Protein AF-A0A0G1HG86-F1 (afdb_monomer)

Sequence (147 aa):
MKNNNLIRFVESLVFLPVMTLSFTFSGFHNVPAPQDVLVEKPNIATDSTFALNQALEPKVDLDAELKKAKAEAIDTYFAERDMPLEGTGMKMVEEAEKNDLDWRLLPAIAVRESTGGKNDCKKVENNAFGWGSCKIGFESNEKPLKQ

Secondary structure (DSSP, 8-state):
---------------------PPPP--------------------------S---SSSHHHHHHHHHHHHHHHHHHHHHTTT-TTTT-HHHHHHHHHHTT--TTHHHHHHHHHHTTTTT--TTSSS-TT-HHHHT---SSTTGGGG-

Mean predicted aligned error: 17.42 Å

Solvent-accessible surface area (backbone atoms only — not comparable to full-atom values): 9563 Å² total; per-residue (Å²): 140,88,86,81,86,82,81,80,84,80,83,85,83,82,84,78,88,83,82,82,82,83,81,86,87,82,86,92,86,85,87,87,88,83,85,88,80,83,86,77,79,89,74,79,75,72,75,93,68,86,61,92,77,73,71,94,80,64,62,68,60,54,56,51,51,52,50,49,54,55,11,51,54,46,22,50,60,23,52,81,62,73,18,73,52,44,79,42,22,54,58,42,37,53,46,18,58,75,68,78,42,63,55,64,51,61,62,52,47,22,37,72,61,8,54,28,36,71,56,37,36,88,81,29,49,43,23,29,72,42,48,76,81,37,70,47,56,39,97,39,73,68,58,65,66,76,115

Organism: NCBI:txid1618747

Radius of gyration: 29.16 Å; Cα contacts (8 Å, |Δi|>4): 129; chains: 1; bounding box: 76×69×68 Å

Nearest PDB structures (foldseek):
  8yxk-assembly2_B  TM=8.741E-01  e=1.377E-01  Clostridioides difficile 630

Foldseek 3Di:
DDDDDDDDDDDDDDDDDDDDDDDDDDDDDDDDDDDDDDDDDPPPPPDPPPPPDDDPDCVVVVVVVVLVVQLVVLLVVCVVVVAPQRPCSSLLSVLCVVVVHDSVPVSVQLCVQQNNPVNAQPVEAQHSNCPPVSPDHDPHVSVNSND

Structure (mmCIF, N/CA/C/O backbone):
data_AF-A0A0G1HG86-F1
#
_entry.id   AF-A0A0G1HG86-F1
#
loop_
_atom_site.group_PDB
_atom_site.id
_atom_site.type_symbol
_atom_site.label_atom_id
_atom_site.label_alt_id
_atom_site.label_comp_id
_atom_site.label_asym_id
_atom_site.label_entity_id
_atom_site.label_seq_id
_atom_site.pdbx_PDB_ins_code
_atom_site.Cartn_x
_atom_site.Cartn_y
_atom_site.Cartn_z
_atom_site.occupancy
_atom_site.B_iso_or_equiv
_atom_site.auth_seq_id
_atom_site.auth_comp_id
_atom_site.auth_asym_id
_atom_site.auth_atom_id
_atom_site.pdbx_PDB_model_num
ATOM 1 N N . MET A 1 1 ? -9.930 41.970 -36.049 1.00 44.88 1 MET A N 1
ATOM 2 C CA . MET A 1 1 ? -10.696 40.960 -36.814 1.00 44.88 1 MET A CA 1
ATOM 3 C C . MET A 1 1 ? -10.556 39.636 -36.078 1.00 44.88 1 MET A C 1
ATOM 5 O O . MET A 1 1 ? -9.448 39.311 -35.675 1.00 44.88 1 MET A O 1
ATOM 9 N N . LYS A 1 2 ? -11.680 38.995 -35.746 1.00 47.03 2 LYS A N 1
ATOM 10 C CA . LYS A 1 2 ? -11.820 37.960 -34.709 1.00 47.03 2 LYS A CA 1
ATOM 11 C C . LYS A 1 2 ? -12.117 36.625 -35.399 1.00 47.03 2 LYS A C 1
ATOM 13 O O . LYS A 1 2 ? -13.149 36.522 -36.054 1.00 47.03 2 LYS A O 1
ATOM 18 N N . ASN A 1 3 ? -11.228 35.640 -35.276 1.00 56.19 3 ASN A N 1
ATOM 19 C CA . ASN A 1 3 ? -11.391 34.332 -35.917 1.00 56.19 3 ASN A CA 1
ATOM 20 C C . ASN A 1 3 ? -11.841 33.319 -34.858 1.00 56.19 3 ASN A C 1
ATOM 22 O O . ASN A 1 3 ? -11.064 32.949 -33.980 1.00 56.19 3 ASN A O 1
ATOM 26 N N . ASN A 1 4 ? -13.107 32.906 -34.922 1.00 64.06 4 ASN A N 1
ATOM 27 C CA . ASN A 1 4 ? -13.679 31.913 -34.019 1.00 64.06 4 ASN A CA 1
ATOM 28 C C . ASN A 1 4 ? -13.502 30.511 -34.621 1.00 64.06 4 ASN A C 1
ATOM 30 O O . ASN A 1 4 ? -14.008 30.233 -35.707 1.00 64.06 4 ASN A O 1
ATOM 34 N N . ASN A 1 5 ? -12.815 29.630 -33.895 1.00 58.66 5 ASN A N 1
ATOM 35 C CA . ASN A 1 5 ? -12.722 28.206 -34.207 1.00 58.66 5 ASN A CA 1
ATOM 36 C C . ASN A 1 5 ? -14.026 27.508 -33.792 1.00 58.66 5 ASN A C 1
ATOM 38 O O . ASN A 1 5 ? -14.333 27.422 -32.604 1.00 58.66 5 ASN A O 1
ATOM 42 N N . LEU A 1 6 ? -14.799 27.018 -34.763 1.00 60.50 6 LEU A N 1
ATOM 43 C CA . LEU A 1 6 ? -15.988 26.199 -34.518 1.00 60.50 6 LEU A CA 1
ATOM 44 C C . LEU A 1 6 ? -15.565 24.740 -34.308 1.00 60.50 6 LEU A C 1
ATOM 46 O O . LEU A 1 6 ? -15.333 24.006 -35.266 1.00 60.50 6 LEU A O 1
ATOM 50 N N . ILE A 1 7 ? -15.469 24.316 -33.049 1.00 66.44 7 ILE A N 1
ATOM 51 C CA . ILE A 1 7 ? -15.371 22.898 -32.688 1.00 66.44 7 ILE A CA 1
ATOM 52 C C . ILE A 1 7 ? -16.777 22.299 -32.815 1.00 66.44 7 ILE A C 1
ATOM 54 O O . ILE A 1 7 ? -17.712 22.756 -32.161 1.00 66.44 7 ILE A O 1
ATOM 58 N N . ARG A 1 8 ? -16.942 21.294 -33.681 1.00 59.09 8 ARG A N 1
ATOM 59 C CA . ARG A 1 8 ? -18.201 20.554 -33.853 1.00 59.09 8 ARG A CA 1
ATOM 60 C C . ARG A 1 8 ? -18.182 19.325 -32.944 1.00 59.09 8 ARG A C 1
ATOM 62 O O . ARG A 1 8 ? -17.419 18.398 -33.197 1.00 59.09 8 ARG A O 1
ATOM 69 N N . PHE A 1 9 ? -19.020 19.317 -31.911 1.00 55.62 9 PHE A N 1
ATOM 70 C CA . PHE A 1 9 ? -19.347 18.106 -31.157 1.00 55.62 9 PHE A CA 1
ATOM 71 C C . PHE A 1 9 ? -20.265 17.224 -32.013 1.00 55.62 9 PHE A C 1
ATOM 73 O O . PHE A 1 9 ? -21.301 17.686 -32.487 1.00 55.62 9 PHE A O 1
ATOM 80 N N . VAL A 1 10 ? -19.872 15.972 -32.239 1.00 61.75 10 VAL A N 1
ATOM 81 C CA . VAL A 1 10 ? -20.738 14.948 -32.832 1.00 61.75 10 VAL A CA 1
ATOM 82 C C . VAL A 1 10 ? -21.215 14.075 -31.675 1.00 61.75 10 VAL A C 1
ATOM 84 O O . VAL A 1 10 ? -20.453 13.259 -31.166 1.00 61.75 10 VAL A O 1
ATOM 87 N N . GLU A 1 11 ? -22.444 14.286 -31.209 1.00 59.53 11 GLU A N 1
ATOM 88 C CA . GLU A 1 11 ? -23.096 13.384 -30.256 1.00 59.53 11 GLU A CA 1
ATOM 89 C C . GLU A 1 11 ? -23.516 12.108 -30.994 1.00 59.53 11 GLU A C 1
ATOM 91 O O . GLU A 1 11 ? -24.371 12.135 -31.880 1.00 59.53 11 GLU A O 1
ATOM 96 N N . SER A 1 12 ? -22.898 10.976 -30.661 1.00 65.44 12 SER A N 1
ATOM 97 C CA . SER A 1 12 ? -23.322 9.666 -31.154 1.00 65.44 12 SER A CA 1
ATOM 98 C C . SER A 1 12 ? -24.476 9.142 -30.296 1.00 65.44 12 SER A C 1
ATOM 100 O O . SER A 1 12 ? -24.254 8.642 -29.193 1.00 65.44 12 SER A O 1
ATOM 102 N N . LEU A 1 13 ? -25.706 9.240 -30.794 1.00 66.56 13 LEU A N 1
ATOM 103 C CA . LEU A 1 13 ? -26.878 8.636 -30.164 1.00 66.56 13 LEU A CA 1
ATOM 104 C C . LEU A 1 13 ? -27.041 7.193 -3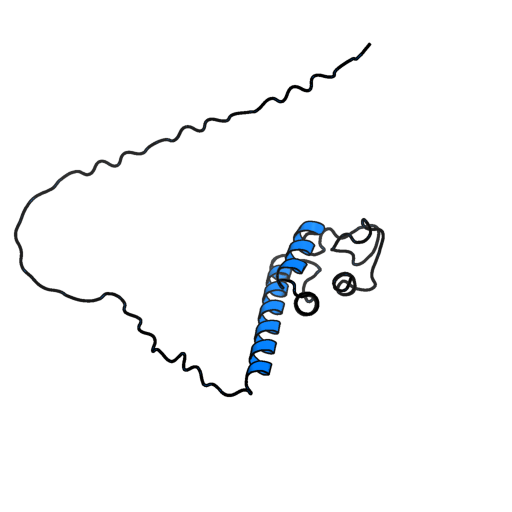0.681 1.00 66.56 13 LEU A C 1
ATOM 106 O O . LEU A 1 13 ? -27.396 6.981 -31.839 1.00 66.56 13 LEU A O 1
ATOM 110 N N . VAL A 1 14 ? -26.741 6.194 -29.848 1.00 69.94 14 VAL A N 1
ATOM 111 C CA . VAL A 1 14 ? -26.912 4.769 -30.189 1.00 69.94 14 VAL A CA 1
ATOM 112 C C . VAL A 1 14 ? -28.275 4.297 -29.680 1.00 69.94 14 VAL A C 1
ATOM 114 O O . VAL A 1 14 ? -28.469 4.142 -28.477 1.00 69.94 14 VAL A O 1
ATOM 117 N N . PHE A 1 15 ? -29.225 4.054 -30.586 1.00 56.62 15 PHE A N 1
ATOM 118 C CA . PHE A 1 15 ? -30.487 3.381 -30.260 1.00 56.62 15 PHE A CA 1
ATOM 119 C C . PHE A 1 15 ? -30.287 1.861 -30.283 1.00 56.62 15 PHE A C 1
ATOM 121 O O . PHE A 1 15 ? -30.047 1.279 -31.340 1.00 56.62 15 PHE A O 1
ATOM 128 N N . LEU A 1 16 ? -30.401 1.212 -29.122 1.00 55.69 16 LEU A N 1
ATOM 129 C CA . LEU A 1 16 ? -30.458 -0.248 -29.022 1.00 55.69 16 LEU A CA 1
ATOM 130 C C . LEU A 1 16 ? -31.907 -0.735 -29.214 1.00 55.69 16 LEU A C 1
ATOM 132 O O . LEU A 1 16 ? -32.809 -0.200 -28.564 1.00 55.69 16 LEU A O 1
ATOM 136 N N . PRO A 1 17 ? -32.162 -1.756 -30.052 1.00 65.06 17 PRO A N 1
ATOM 137 C CA . PRO A 1 17 ? -33.482 -2.362 -30.155 1.00 65.06 17 PRO A CA 1
ATOM 138 C C . PRO A 1 17 ? -33.777 -3.211 -28.909 1.00 65.06 17 PRO A C 1
ATOM 140 O O . PRO A 1 17 ? -33.075 -4.178 -28.619 1.00 65.06 17 PRO A O 1
ATOM 143 N N . VAL A 1 18 ? -34.841 -2.869 -28.181 1.00 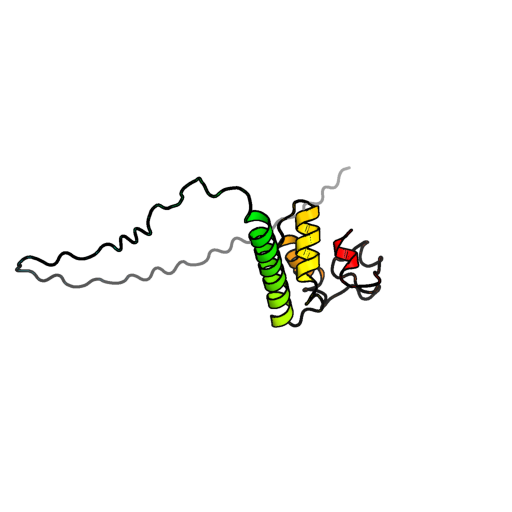62.78 18 VAL A N 1
ATOM 144 C CA . VAL A 1 18 ? -35.388 -3.709 -27.106 1.00 62.78 18 VAL A CA 1
ATOM 145 C C . VAL A 1 18 ? -36.270 -4.779 -27.747 1.00 62.78 18 VAL A C 1
ATOM 147 O O . VAL A 1 18 ? -37.350 -4.482 -28.252 1.00 62.78 18 VAL A O 1
ATOM 150 N N . MET A 1 19 ? -35.808 -6.028 -27.754 1.00 63.78 19 MET A N 1
ATOM 151 C CA . MET A 1 19 ? -36.596 -7.171 -28.214 1.00 63.78 19 MET A CA 1
ATOM 152 C C . MET A 1 19 ? -37.481 -7.664 -27.059 1.00 63.78 19 MET A C 1
ATOM 154 O O . MET A 1 19 ? -36.990 -8.216 -26.078 1.00 63.78 19 MET A O 1
ATOM 158 N N . THR A 1 20 ? -38.792 -7.440 -27.152 1.00 56.41 20 THR A N 1
ATOM 159 C CA . THR A 1 20 ? -39.784 -7.951 -26.195 1.00 56.41 20 THR A CA 1
ATOM 160 C C . THR A 1 20 ? -40.134 -9.401 -26.530 1.00 56.41 20 THR A C 1
ATOM 162 O O . THR A 1 20 ? -40.694 -9.662 -27.594 1.00 56.41 20 THR A O 1
ATOM 165 N N . LEU A 1 21 ? -39.844 -10.345 -25.633 1.00 56.38 21 LEU A N 1
ATOM 166 C CA . LEU A 1 21 ? -40.331 -11.725 -25.737 1.00 56.38 21 LEU A CA 1
ATOM 167 C C . LEU A 1 21 ? -41.707 -11.832 -25.063 1.00 56.38 21 LEU A C 1
ATOM 169 O O . LEU A 1 21 ? -41.834 -11.634 -23.856 1.00 56.38 21 LEU A O 1
ATOM 173 N N . SER A 1 22 ? -42.743 -12.135 -25.844 1.00 52.03 22 SER A N 1
ATOM 174 C CA . SER A 1 22 ? -44.084 -12.448 -25.345 1.00 52.03 22 SER A CA 1
ATOM 175 C C . SER A 1 22 ? -44.161 -13.926 -24.943 1.00 52.03 22 SER A C 1
ATOM 177 O O . SER A 1 22 ? -44.053 -14.798 -25.802 1.00 52.03 22 SER A O 1
ATOM 179 N N . PHE A 1 23 ? -44.382 -14.224 -23.660 1.00 54.69 23 PHE A N 1
ATOM 180 C CA . PHE A 1 23 ? -44.791 -15.561 -23.217 1.00 54.69 23 PHE A CA 1
ATOM 181 C C . PHE A 1 23 ? -46.319 -15.679 -23.303 1.00 54.69 23 PHE A C 1
ATOM 183 O O . PHE A 1 23 ? -47.047 -14.918 -22.667 1.00 54.69 23 PHE A O 1
ATOM 190 N N . THR A 1 24 ? -46.816 -16.626 -24.097 1.00 46.75 24 THR A N 1
ATOM 191 C CA . THR A 1 24 ? -48.240 -16.975 -24.180 1.00 46.75 24 THR A CA 1
ATOM 192 C C . THR A 1 24 ? -48.627 -17.883 -23.012 1.00 46.75 24 THR A C 1
ATOM 194 O O . THR A 1 24 ? -48.128 -19.002 -22.911 1.00 46.75 24 THR A O 1
ATOM 197 N N . PHE A 1 25 ? -49.527 -17.418 -22.142 1.00 46.44 25 PHE A N 1
ATOM 198 C CA . PHE A 1 25 ? -50.161 -18.221 -21.094 1.00 46.44 25 PHE A CA 1
ATOM 199 C C . PHE A 1 25 ? -51.424 -18.876 -21.674 1.00 46.44 25 PHE A C 1
ATOM 201 O O . PHE A 1 25 ? -52.347 -18.174 -22.087 1.00 46.44 25 PHE A O 1
ATOM 208 N N . SER A 1 26 ? -51.473 -20.207 -21.734 1.00 40.25 26 SER A N 1
ATOM 209 C CA . SER A 1 26 ? -52.628 -20.965 -22.231 1.00 40.25 26 SER A CA 1
ATOM 210 C C . SER A 1 26 ? -53.219 -21.868 -21.147 1.00 40.25 26 SER A C 1
ATOM 212 O O . SER A 1 26 ? -52.566 -22.818 -20.725 1.00 40.25 26 SER A O 1
ATOM 214 N N . GLY A 1 27 ? -54.486 -21.607 -20.795 1.00 40.03 27 GLY A N 1
ATOM 215 C CA . GLY A 1 27 ? -55.462 -22.628 -20.386 1.00 40.03 27 GLY A CA 1
ATOM 216 C C . GLY A 1 27 ? -55.872 -22.666 -18.909 1.00 40.03 27 GLY A C 1
ATOM 217 O O . GLY A 1 27 ? -55.242 -23.345 -18.108 1.00 40.03 27 GLY A O 1
ATOM 218 N N . PHE A 1 28 ? -56.999 -22.028 -18.575 1.00 40.53 28 PHE A N 1
ATOM 219 C CA . PHE A 1 28 ? -57.776 -22.281 -17.354 1.00 40.53 28 PHE A CA 1
ATOM 220 C C . PHE A 1 28 ? -58.775 -23.435 -17.579 1.00 40.53 28 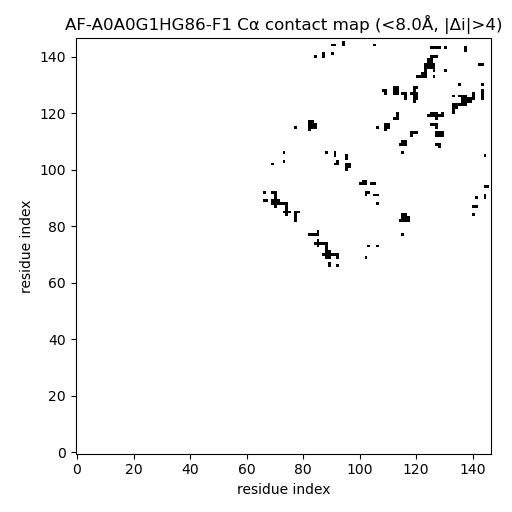PHE A C 1
ATOM 222 O O . PHE A 1 28 ? -59.544 -23.389 -18.538 1.00 40.53 28 PHE A O 1
ATOM 229 N N . HIS A 1 29 ? -58.837 -24.404 -16.658 1.00 42.28 29 HIS A N 1
ATOM 230 C CA . HIS A 1 29 ? -59.997 -25.283 -16.439 1.00 42.28 29 HIS A CA 1
ATOM 231 C C . HIS A 1 29 ? -60.310 -25.389 -14.929 1.00 42.28 29 HIS A C 1
ATOM 233 O O . HIS A 1 29 ? -59.427 -25.263 -14.088 1.00 42.28 29 HIS A O 1
ATOM 239 N N . ASN A 1 30 ? -61.600 -25.549 -14.619 1.00 45.19 30 ASN A N 1
ATOM 240 C CA . ASN A 1 30 ? -62.304 -25.208 -13.374 1.00 45.19 30 ASN A CA 1
ATOM 241 C C . ASN A 1 30 ? -62.596 -26.417 -12.436 1.00 45.19 30 ASN A C 1
ATOM 243 O O . ASN A 1 30 ? -63.144 -27.398 -12.928 1.00 45.19 30 ASN A O 1
ATOM 247 N N . VAL A 1 31 ? -62.417 -26.210 -11.104 1.00 38.81 31 VAL A N 1
ATOM 248 C CA . VAL A 1 31 ? -63.271 -26.636 -9.932 1.00 38.81 31 VAL A CA 1
ATOM 249 C C . VAL A 1 31 ? -63.216 -28.126 -9.458 1.00 38.81 31 VAL A C 1
ATOM 251 O O . VAL A 1 31 ? -63.017 -28.968 -10.329 1.00 38.81 31 VAL A O 1
ATOM 254 N N . PRO A 1 32 ? -63.451 -28.538 -8.160 1.00 42.75 32 PRO A N 1
ATOM 255 C CA . PRO A 1 32 ? -63.767 -27.845 -6.870 1.00 42.75 32 PRO A CA 1
ATOM 256 C C . PRO A 1 32 ? -62.855 -28.173 -5.631 1.00 42.75 32 PRO A C 1
ATOM 258 O O . PRO A 1 32 ? -62.037 -29.083 -5.659 1.00 42.75 32 PRO A O 1
ATOM 261 N N . ALA A 1 33 ? -63.058 -27.425 -4.527 1.00 40.94 33 ALA A N 1
ATOM 262 C CA . ALA A 1 33 ? -62.348 -27.376 -3.217 1.00 40.94 33 ALA A CA 1
ATOM 263 C C . ALA A 1 33 ? -62.495 -28.633 -2.296 1.00 40.94 33 ALA A C 1
ATOM 265 O O . ALA A 1 33 ? -63.350 -29.461 -2.616 1.00 40.94 33 ALA A O 1
ATOM 266 N N . PRO A 1 34 ? -61.751 -28.810 -1.159 1.00 41.78 34 PRO A N 1
ATOM 267 C CA . PRO A 1 34 ? -61.835 -27.954 0.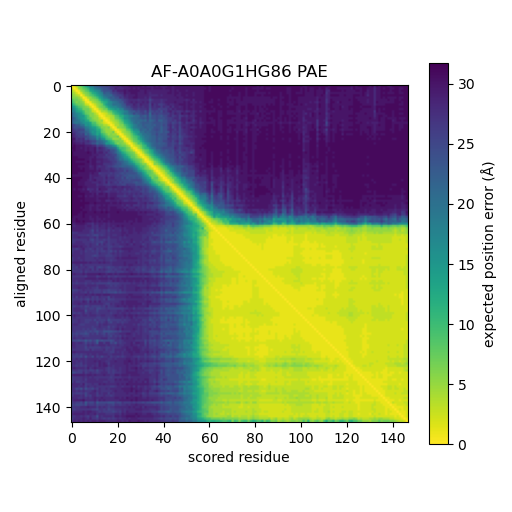052 1.00 41.78 34 PRO A CA 1
ATOM 268 C C . PRO A 1 34 ? -60.531 -27.726 0.879 1.00 41.78 34 PRO A C 1
ATOM 270 O O . PRO A 1 34 ? -59.611 -28.527 0.848 1.00 41.78 34 PRO A O 1
ATOM 273 N N . GLN A 1 35 ? -60.539 -26.608 1.622 1.00 41.38 35 GLN A N 1
ATOM 274 C CA . GLN A 1 35 ? -59.946 -26.263 2.938 1.00 41.38 35 GLN A CA 1
ATOM 275 C C . GLN A 1 35 ? -58.617 -26.875 3.449 1.00 41.38 35 GLN A C 1
ATOM 277 O O . GLN A 1 35 ? -58.388 -28.076 3.406 1.00 41.38 35 GLN A O 1
ATOM 282 N N . ASP A 1 36 ? -57.875 -25.987 4.124 1.00 42.78 36 ASP A N 1
ATOM 283 C CA . ASP A 1 36 ? -56.815 -26.208 5.118 1.00 42.78 36 ASP A CA 1
ATOM 284 C C . ASP A 1 36 ? -55.443 -26.690 4.628 1.00 42.78 36 ASP A C 1
ATOM 286 O O . ASP A 1 36 ? -55.254 -27.836 4.249 1.00 42.78 36 ASP A O 1
ATOM 290 N N . VAL A 1 37 ? -54.460 -25.783 4.712 1.00 44.34 37 VAL A N 1
ATOM 291 C CA . VAL A 1 37 ? -53.215 -25.923 5.495 1.00 44.34 37 VAL A CA 1
ATOM 292 C C . VAL A 1 37 ? -52.595 -24.516 5.580 1.00 44.34 37 VAL A C 1
ATOM 294 O O . VAL A 1 37 ? -52.070 -23.957 4.618 1.00 44.34 37 VAL A O 1
ATOM 297 N N . LEU A 1 38 ? -52.761 -23.914 6.761 1.00 43.78 38 LEU A N 1
ATOM 298 C CA . LEU A 1 38 ? -51.874 -22.908 7.359 1.00 43.78 38 LEU A CA 1
ATOM 299 C C . LEU A 1 38 ? -50.407 -23.381 7.319 1.00 43.78 38 LEU A C 1
ATOM 301 O O . LEU A 1 38 ? -50.192 -24.580 7.225 1.00 43.78 38 LEU A O 1
ATOM 305 N N . VAL A 1 39 ? -49.452 -22.466 7.565 1.00 43.81 39 VAL A N 1
ATOM 306 C CA . VAL A 1 39 ? -47.994 -22.676 7.817 1.00 43.81 39 VAL A CA 1
ATOM 307 C C . VAL A 1 39 ? -47.125 -22.312 6.596 1.00 43.81 39 VAL A C 1
ATOM 309 O O . VAL A 1 39 ? -47.313 -22.844 5.514 1.00 43.81 39 VAL A O 1
ATOM 312 N N . GLU A 1 40 ? -46.149 -21.403 6.647 1.00 41.19 40 GLU A N 1
ATOM 313 C CA . GLU A 1 40 ? -45.666 -20.492 7.689 1.00 41.19 40 GLU A CA 1
ATOM 314 C C . GLU A 1 40 ? -45.016 -19.297 6.981 1.00 41.19 40 GLU A C 1
ATOM 316 O O . GLU A 1 40 ? -44.203 -19.452 6.069 1.00 41.19 40 GLU A O 1
ATOM 321 N N . LYS A 1 41 ? -45.342 -18.089 7.429 1.00 46.91 41 LYS A N 1
ATOM 322 C CA . LYS A 1 41 ? -44.486 -16.920 7.234 1.00 46.91 41 LYS A CA 1
ATOM 323 C C . LYS A 1 41 ? -43.257 -17.150 8.118 1.00 46.91 41 LYS A C 1
ATOM 325 O O . LYS A 1 41 ? -43.480 -17.341 9.312 1.00 46.91 41 LYS A O 1
ATOM 330 N N . PRO A 1 42 ? -42.004 -17.126 7.625 1.00 40.56 42 PRO A N 1
ATOM 331 C CA . PRO A 1 42 ? -40.857 -17.189 8.519 1.00 40.56 42 PRO A CA 1
ATOM 332 C C . PRO A 1 42 ? -40.814 -15.898 9.345 1.00 40.56 42 PRO A C 1
ATOM 334 O O . PRO A 1 42 ? -40.241 -14.886 8.948 1.00 40.56 42 PRO A O 1
ATOM 337 N N . ASN A 1 43 ? -41.476 -15.931 10.499 1.00 48.84 43 ASN A N 1
ATOM 338 C CA . ASN A 1 43 ? -41.219 -15.039 11.609 1.00 48.84 43 ASN A CA 1
ATOM 339 C C . ASN A 1 43 ? -39.945 -15.559 12.271 1.00 48.84 43 ASN A C 1
ATOM 341 O O . ASN A 1 43 ? -40.007 -16.275 13.266 1.00 48.84 43 ASN A O 1
ATOM 345 N N . ILE A 1 44 ? -38.779 -15.193 11.740 1.00 41.84 44 ILE A N 1
ATOM 346 C CA . ILE A 1 44 ? -37.588 -15.178 12.586 1.00 41.84 44 ILE A CA 1
ATOM 347 C C . ILE A 1 44 ? -37.714 -13.918 13.445 1.00 41.84 44 ILE A C 1
ATOM 349 O O . ILE A 1 44 ? -37.155 -12.863 13.160 1.00 41.84 44 ILE A O 1
ATOM 353 N N . ALA A 1 45 ? -38.542 -14.037 14.481 1.00 47.69 45 ALA A N 1
ATOM 354 C CA . ALA A 1 45 ? -38.326 -13.331 15.722 1.00 47.69 45 ALA A CA 1
ATOM 355 C C . ALA A 1 45 ? -37.050 -13.931 16.325 1.00 47.69 45 ALA A C 1
ATOM 357 O O . ALA A 1 45 ? -37.103 -14.903 17.070 1.00 47.69 45 ALA A O 1
ATOM 358 N N . THR A 1 46 ? -35.885 -13.406 15.947 1.00 40.38 46 THR A N 1
ATOM 359 C CA . THR A 1 46 ? -34.763 -13.442 16.881 1.00 40.38 46 THR A CA 1
ATOM 360 C C . THR A 1 46 ? -35.061 -12.388 17.917 1.00 40.38 46 THR A C 1
ATOM 362 O O . THR A 1 46 ? -35.227 -11.211 17.589 1.00 40.38 46 THR A O 1
ATOM 365 N N . ASP A 1 47 ? -35.212 -12.880 19.135 1.00 40.56 47 ASP A N 1
ATOM 366 C CA . ASP A 1 47 ? -35.524 -12.147 20.334 1.00 40.56 47 ASP A CA 1
ATOM 367 C C . ASP A 1 47 ? -34.931 -10.745 20.358 1.00 40.56 47 ASP A C 1
ATOM 369 O O . ASP A 1 47 ? -33.738 -10.502 20.174 1.00 40.56 47 ASP A O 1
ATOM 373 N N . SER A 1 48 ? -35.835 -9.821 20.644 1.00 50.72 48 SER A N 1
ATOM 374 C CA . SER A 1 48 ? -35.550 -8.509 21.174 1.00 50.72 48 SER A CA 1
ATOM 375 C C . SER A 1 48 ? -34.715 -8.641 22.453 1.00 50.72 48 SER A C 1
ATOM 377 O O . SER A 1 48 ? -35.242 -8.600 23.560 1.00 50.72 48 SER A O 1
ATOM 379 N N . THR A 1 49 ? -33.400 -8.754 22.299 1.00 43.53 49 THR A N 1
ATOM 380 C CA . THR A 1 49 ? -32.406 -8.459 23.336 1.00 43.53 49 THR A CA 1
ATOM 381 C C . THR A 1 49 ? -31.325 -7.526 22.795 1.00 43.53 49 THR A C 1
ATOM 383 O O . THR A 1 49 ? -30.163 -7.604 23.173 1.00 43.53 49 THR A O 1
ATOM 386 N N . PHE A 1 50 ? -31.724 -6.506 22.027 1.00 42.94 50 PHE A N 1
ATOM 387 C CA . PHE A 1 50 ? -31.044 -5.208 22.123 1.00 42.94 50 PHE A CA 1
ATOM 388 C C . PHE A 1 50 ? -31.447 -4.546 23.448 1.00 42.94 50 PHE A C 1
ATOM 390 O O . PHE A 1 50 ? -32.093 -3.501 23.500 1.00 42.94 50 PHE A O 1
ATOM 397 N N . ALA A 1 51 ? -31.093 -5.205 24.551 1.00 44.97 51 ALA A N 1
ATOM 398 C CA . ALA A 1 51 ? -31.040 -4.567 25.845 1.00 44.97 51 ALA A CA 1
ATOM 399 C C . ALA A 1 51 ? -29.888 -3.558 25.774 1.00 44.97 51 ALA A C 1
ATOM 401 O O . ALA A 1 51 ? -28.719 -3.910 25.927 1.00 44.97 51 ALA A O 1
ATOM 402 N N . LEU A 1 52 ? -30.230 -2.290 25.517 1.00 50.91 52 LEU A N 1
ATOM 403 C CA . LEU A 1 52 ? -29.446 -1.151 25.987 1.00 50.91 52 LEU A CA 1
ATOM 404 C C . LEU A 1 52 ? -29.274 -1.338 27.494 1.00 50.91 52 LEU A C 1
ATOM 406 O O . LEU A 1 52 ? -30.187 -0.988 28.227 1.00 50.91 52 LEU A O 1
ATOM 410 N N . ASN A 1 53 ? -28.192 -1.994 27.912 1.00 60.84 53 ASN A N 1
ATOM 411 C CA . ASN A 1 53 ? -27.583 -2.019 29.246 1.00 60.84 53 ASN A CA 1
ATOM 412 C C . ASN A 1 53 ? -26.500 -3.111 29.249 1.00 60.84 53 ASN A C 1
ATOM 414 O O . ASN A 1 53 ? -26.555 -4.048 30.043 1.00 60.84 53 ASN A O 1
ATOM 418 N N . GLN A 1 54 ? -25.510 -3.019 28.358 1.00 48.12 54 GLN A N 1
ATOM 419 C CA . GLN A 1 54 ? -24.240 -3.684 28.626 1.00 48.12 54 GLN A CA 1
ATOM 420 C C . GLN A 1 54 ? -23.250 -2.617 29.052 1.00 48.12 54 GLN A C 1
ATOM 422 O O . GLN A 1 54 ? -22.939 -1.686 28.309 1.00 48.12 54 GLN A O 1
ATOM 427 N N . ALA A 1 55 ? -22.878 -2.731 30.323 1.00 54.03 55 ALA A N 1
ATOM 428 C CA . ALA A 1 55 ? -21.917 -1.902 31.008 1.00 54.03 55 ALA A CA 1
ATOM 429 C C . ALA A 1 55 ? -20.678 -1.663 30.137 1.00 54.03 55 ALA A C 1
ATOM 431 O O . ALA A 1 55 ? -20.218 -2.558 29.423 1.00 54.03 55 ALA A O 1
ATOM 432 N N . LEU A 1 56 ? -20.152 -0.439 30.228 1.00 60.84 56 LEU A N 1
ATOM 433 C CA . LEU A 1 56 ? -18.785 -0.130 29.838 1.00 60.84 56 LEU A CA 1
ATOM 434 C C . LEU A 1 56 ? -17.889 -1.256 30.367 1.00 60.84 56 LEU A C 1
ATOM 436 O O . LEU A 1 56 ? -18.013 -1.565 31.546 1.00 60.84 56 LEU A O 1
ATOM 440 N N . GLU A 1 57 ? -17.107 -1.877 29.472 1.00 60.66 57 GLU A N 1
ATOM 441 C CA . GLU A 1 57 ? -15.830 -2.608 29.663 1.00 60.66 57 GLU A CA 1
ATOM 442 C C . GLU A 1 57 ? -15.490 -3.647 28.539 1.00 60.66 57 GLU A C 1
ATOM 444 O O . GLU A 1 57 ? -14.320 -3.998 28.455 1.00 60.66 57 GLU A O 1
ATOM 449 N N . PRO A 1 58 ? -16.346 -4.063 27.561 1.00 58.78 58 PRO A N 1
ATOM 450 C CA . PRO A 1 58 ? -15.900 -4.938 26.448 1.00 58.78 58 PRO A CA 1
ATOM 451 C C . PRO A 1 58 ? -15.547 -4.203 25.136 1.00 58.78 58 PRO A C 1
ATOM 453 O O . PRO A 1 58 ? -15.209 -4.828 24.134 1.00 58.78 58 PRO A O 1
ATOM 456 N N . LYS A 1 59 ? -15.621 -2.866 25.100 1.00 58.84 59 LYS A N 1
ATOM 457 C CA . LYS A 1 59 ? -15.443 -2.076 23.864 1.00 58.84 59 LYS A CA 1
ATOM 458 C C . LYS A 1 59 ? -14.042 -2.208 23.243 1.00 58.84 59 LYS A C 1
ATOM 460 O O . LYS A 1 59 ? -13.918 -2.201 22.024 1.00 58.84 59 LYS A O 1
ATOM 465 N N . VAL A 1 60 ? -13.004 -2.340 24.071 1.00 62.72 60 VAL A N 1
ATOM 466 C CA . VAL A 1 60 ? -11.606 -2.384 23.606 1.00 62.72 60 VAL A CA 1
ATOM 467 C C . VAL A 1 60 ? -11.305 -3.663 22.817 1.00 62.72 60 VAL A C 1
ATOM 469 O O . VAL A 1 60 ? -10.574 -3.599 21.832 1.00 62.72 60 VAL A O 1
A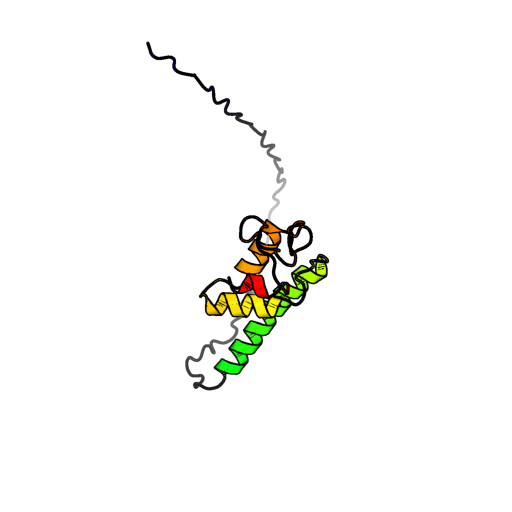TOM 472 N N . ASP A 1 61 ? -11.894 -4.796 23.207 1.00 80.00 61 ASP A N 1
ATOM 473 C CA . ASP A 1 61 ? -11.671 -6.088 22.543 1.00 80.00 61 ASP A CA 1
ATOM 474 C C . ASP A 1 61 ? -12.372 -6.137 21.174 1.00 80.00 61 ASP A C 1
ATOM 476 O O . ASP A 1 61 ? -11.764 -6.455 20.154 1.00 80.00 61 ASP A O 1
ATOM 480 N N . LEU A 1 62 ? -13.623 -5.663 21.125 1.00 89.56 62 LEU A N 1
ATOM 481 C CA . LEU A 1 62 ? -14.414 -5.582 19.892 1.00 89.56 62 LEU A CA 1
ATOM 482 C C . LEU A 1 62 ? -13.796 -4.641 18.847 1.00 89.56 62 LEU A C 1
ATOM 484 O O . LEU A 1 62 ? -13.753 -4.975 17.663 1.00 89.56 62 LEU A O 1
ATOM 488 N N . ASP A 1 63 ? -13.313 -3.466 19.263 1.00 91.06 63 ASP A N 1
ATOM 489 C CA . ASP A 1 63 ? -12.697 -2.501 18.344 1.00 91.06 63 ASP A CA 1
ATOM 490 C C . ASP A 1 63 ? -11.369 -3.050 17.770 1.00 91.06 63 ASP A C 1
ATOM 492 O O . ASP A 1 63 ? -11.073 -2.863 16.584 1.00 91.06 63 ASP A O 1
ATOM 496 N N . ALA A 1 64 ? -10.586 -3.778 18.577 1.00 93.50 64 ALA A N 1
ATOM 497 C CA . ALA A 1 64 ? -9.345 -4.421 18.141 1.00 93.50 64 ALA A CA 1
ATOM 498 C C . ALA A 1 64 ? -9.596 -5.601 17.187 1.00 93.50 64 ALA A C 1
ATOM 500 O O . ALA A 1 64 ? -8.923 -5.718 16.157 1.00 93.50 64 ALA A O 1
ATOM 501 N N . GLU A 1 65 ? -10.584 -6.446 17.485 1.00 95.19 65 GLU A N 1
ATOM 502 C CA . GLU A 1 65 ? -10.989 -7.554 16.617 1.00 95.19 65 GLU A CA 1
ATOM 503 C C . GLU A 1 65 ? -11.524 -7.038 15.274 1.00 95.19 65 GLU A C 1
ATOM 505 O O . GLU A 1 65 ? -11.106 -7.506 14.211 1.00 95.19 65 GLU A O 1
ATOM 510 N N . LEU A 1 66 ? -12.356 -5.991 15.299 1.00 96.38 66 LEU A N 1
ATOM 511 C CA . LEU A 1 66 ? -12.860 -5.341 14.091 1.00 96.38 66 LEU A CA 1
ATOM 512 C C . LEU A 1 66 ? -11.724 -4.758 13.239 1.00 96.38 66 LEU A C 1
ATOM 514 O O . LEU A 1 66 ? -11.736 -4.896 12.015 1.00 96.38 66 LEU A O 1
ATOM 518 N N . LYS A 1 67 ? -10.732 -4.112 13.862 1.00 97.31 67 LYS A N 1
ATOM 519 C CA . LYS A 1 67 ? -9.541 -3.606 13.163 1.00 97.31 67 LYS A CA 1
ATOM 520 C C . LYS A 1 67 ? -8.768 -4.732 12.480 1.00 97.31 67 LYS A C 1
ATOM 522 O O . LYS A 1 67 ? -8.408 -4.596 11.311 1.00 97.31 67 LYS A O 1
ATOM 527 N N . LYS A 1 68 ? -8.555 -5.850 13.177 1.00 97.81 68 LYS A N 1
ATOM 528 C CA . LYS A 1 68 ? -7.881 -7.026 12.617 1.00 97.81 68 LYS A CA 1
ATOM 529 C C . LYS A 1 68 ? -8.655 -7.613 11.435 1.00 97.81 68 LYS A C 1
ATOM 531 O O . LYS A 1 68 ? -8.049 -7.866 10.401 1.00 97.81 68 LYS A O 1
ATOM 536 N N . ALA A 1 69 ? -9.976 -7.744 11.549 1.00 98.25 69 ALA A N 1
ATOM 537 C CA . ALA A 1 69 ? -10.819 -8.248 10.466 1.00 98.25 69 ALA A CA 1
ATOM 538 C C . ALA A 1 69 ? -10.763 -7.351 9.214 1.00 98.25 69 ALA A C 1
ATOM 540 O O . ALA A 1 69 ? -10.674 -7.847 8.092 1.00 98.25 69 ALA A O 1
ATOM 541 N N . LYS A 1 70 ? -10.761 -6.021 9.389 1.00 98.56 70 LYS A N 1
ATOM 542 C CA . LYS A 1 70 ? -10.573 -5.068 8.279 1.00 98.56 70 LYS A CA 1
ATOM 543 C C . LYS A 1 70 ? -9.206 -5.241 7.611 1.00 98.56 70 LYS A C 1
ATOM 545 O O . LYS A 1 70 ? -9.130 -5.270 6.388 1.00 98.56 70 LYS A O 1
ATOM 550 N N . ALA A 1 71 ? -8.143 -5.356 8.407 1.00 98.56 71 ALA A N 1
ATOM 551 C CA . ALA A 1 71 ? -6.783 -5.540 7.910 1.00 98.56 71 ALA A CA 1
ATOM 552 C C . ALA A 1 71 ? -6.653 -6.836 7.095 1.00 98.56 71 ALA A C 1
ATOM 554 O O . ALA A 1 71 ? -6.193 -6.807 5.957 1.00 98.56 71 ALA A O 1
ATOM 555 N N . GLU A 1 72 ? -7.156 -7.944 7.642 1.00 98.69 72 GLU A N 1
ATOM 556 C CA . GLU A 1 72 ? -7.162 -9.255 6.991 1.00 98.69 72 GLU A CA 1
ATOM 557 C C . GLU A 1 72 ? -7.960 -9.246 5.683 1.00 98.69 72 GLU A C 1
ATOM 559 O O . GLU A 1 72 ? -7.542 -9.859 4.703 1.00 98.69 72 GLU A O 1
ATOM 564 N N . ALA A 1 73 ? -9.068 -8.500 5.620 1.00 98.75 73 ALA A N 1
ATOM 565 C CA . ALA A 1 73 ? -9.832 -8.341 4.386 1.00 98.75 73 ALA A CA 1
ATOM 566 C C . ALA A 1 73 ? -9.025 -7.632 3.279 1.00 98.75 73 ALA A C 1
ATOM 568 O O . ALA A 1 73 ? -9.121 -8.021 2.113 1.00 98.75 73 ALA A O 1
ATOM 569 N N . ILE A 1 74 ? -8.222 -6.616 3.624 1.00 98.62 74 ILE A N 1
ATOM 570 C CA . ILE A 1 74 ? -7.317 -5.954 2.668 1.00 98.62 74 ILE A CA 1
ATOM 571 C C . ILE A 1 74 ? -6.238 -6.932 2.205 1.00 98.62 74 ILE A C 1
ATOM 573 O O . ILE A 1 74 ? -6.037 -7.100 1.001 1.00 98.62 74 ILE A O 1
ATOM 577 N N . ASP A 1 75 ? -5.561 -7.577 3.154 1.00 98.69 75 ASP A N 1
ATOM 578 C CA . ASP A 1 75 ? -4.427 -8.451 2.857 1.00 98.69 75 ASP A CA 1
ATOM 579 C C . ASP A 1 75 ? -4.863 -9.667 2.036 1.00 98.69 75 ASP A C 1
ATOM 581 O O . ASP A 1 75 ? -4.218 -9.987 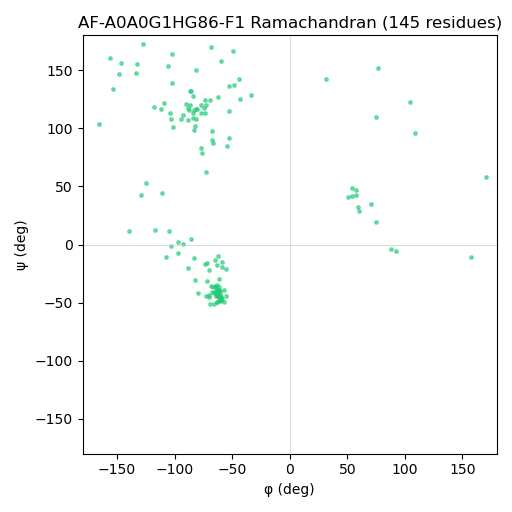1.043 1.00 98.69 75 ASP A O 1
ATOM 585 N N . THR A 1 76 ? -6.016 -10.265 2.348 1.00 98.75 76 THR A N 1
ATOM 586 C CA . THR A 1 76 ? -6.608 -11.350 1.548 1.00 98.75 76 THR A CA 1
ATOM 587 C C . THR A 1 76 ? -6.870 -10.900 0.114 1.00 98.75 76 THR A C 1
ATOM 589 O O . THR A 1 76 ? -6.496 -11.587 -0.835 1.00 98.75 76 THR A O 1
ATOM 592 N N . TYR A 1 77 ? -7.466 -9.718 -0.073 1.00 98.62 77 TYR A N 1
ATOM 593 C CA . TYR A 1 77 ? -7.751 -9.194 -1.408 1.00 98.62 77 TYR A CA 1
ATOM 594 C C . TYR A 1 77 ? -6.474 -8.975 -2.238 1.00 98.62 77 TYR A C 1
ATOM 596 O O . TYR A 1 77 ? -6.474 -9.245 -3.447 1.00 98.62 77 TYR A O 1
ATOM 604 N N . PHE A 1 78 ? -5.403 -8.488 -1.603 1.00 98.56 78 PHE A N 1
ATOM 605 C CA . PHE A 1 78 ? -4.091 -8.304 -2.225 1.00 98.56 78 PHE A CA 1
ATOM 606 C C . PHE A 1 78 ? -3.398 -9.634 -2.531 1.00 98.56 78 PHE A C 1
ATOM 608 O O . PHE A 1 78 ? -2.934 -9.805 -3.661 1.00 98.56 78 PHE A O 1
ATOM 615 N N . ALA A 1 79 ? -3.401 -10.576 -1.588 1.00 98.56 79 ALA A N 1
ATOM 616 C CA . ALA A 1 79 ? -2.802 -11.901 -1.729 1.00 98.56 79 ALA A CA 1
ATOM 617 C C . ALA A 1 79 ? -3.442 -12.699 -2.875 1.00 98.56 79 ALA A C 1
ATOM 619 O O . ALA A 1 79 ? -2.745 -13.185 -3.760 1.00 98.56 79 ALA A O 1
ATOM 620 N N . GLU A 1 80 ? -4.780 -12.742 -2.948 1.00 98.56 80 GLU A N 1
ATOM 621 C CA . GLU A 1 80 ? -5.529 -13.400 -4.038 1.00 98.56 80 GLU A CA 1
ATOM 622 C C . GLU A 1 80 ? -5.158 -12.893 -5.439 1.00 98.56 80 GLU A C 1
ATOM 624 O O . GLU A 1 80 ? -5.460 -13.530 -6.450 1.00 98.56 80 GLU A O 1
ATOM 629 N N . ARG A 1 81 ? -4.580 -11.694 -5.510 1.00 98.19 81 ARG A N 1
ATOM 630 C CA . ARG A 1 81 ? -4.230 -11.013 -6.750 1.00 98.19 81 ARG A CA 1
ATOM 631 C C . ARG A 1 81 ? -2.733 -10.807 -6.877 1.00 98.19 81 ARG A C 1
ATOM 633 O O . ARG A 1 81 ? -2.364 -10.032 -7.751 1.00 98.19 81 ARG A O 1
ATOM 640 N N . ASP A 1 82 ? -1.885 -11.438 -6.069 1.00 98.00 82 ASP A N 1
ATOM 641 C CA . ASP A 1 82 ? -0.423 -11.282 -6.100 1.00 98.00 82 ASP A CA 1
ATOM 642 C C . ASP A 1 82 ? 0.023 -9.804 -6.078 1.00 98.00 82 ASP A C 1
ATOM 644 O O . ASP A 1 82 ? 0.869 -9.369 -6.868 1.00 98.00 82 ASP A O 1
ATOM 648 N N . MET A 1 83 ? -0.639 -8.968 -5.276 1.00 98.00 83 MET A N 1
ATOM 649 C CA . MET A 1 83 ? -0.336 -7.537 -5.197 1.00 98.00 83 MET A CA 1
ATOM 650 C C . MET A 1 83 ? 0.823 -7.279 -4.215 1.00 98.00 83 MET A C 1
ATOM 652 O O . MET A 1 83 ? 0.723 -7.687 -3.063 1.00 98.00 83 MET A O 1
ATOM 656 N N . PRO A 1 84 ? 1.890 -6.550 -4.610 1.00 97.31 84 PRO A N 1
ATOM 657 C CA . PRO A 1 84 ? 3.056 -6.285 -3.752 1.00 97.31 84 PRO A CA 1
ATOM 658 C C . PRO A 1 84 ? 2.798 -5.565 -2.422 1.00 97.31 84 PRO A C 1
ATOM 660 O O . PRO A 1 84 ? 3.688 -5.524 -1.576 1.00 97.31 84 PRO A O 1
ATOM 663 N N . LEU A 1 85 ? 1.623 -4.960 -2.241 1.00 97.62 85 LEU A N 1
ATOM 664 C CA . LEU A 1 85 ? 1.221 -4.338 -0.976 1.00 97.62 85 LEU A CA 1
ATOM 665 C C . LEU A 1 85 ? 0.573 -5.311 0.023 1.00 97.62 85 LEU A C 1
ATOM 667 O O . LEU A 1 85 ? 0.115 -4.868 1.075 1.00 97.62 85 LEU A O 1
ATOM 671 N N . GLU A 1 86 ? 0.511 -6.609 -0.274 1.00 97.88 86 GLU A N 1
ATOM 672 C CA . GLU A 1 86 ? 0.114 -7.632 0.699 1.00 97.88 86 GLU A CA 1
ATOM 673 C C . GLU A 1 86 ? 0.872 -7.472 2.033 1.00 97.88 86 GLU A C 1
ATOM 675 O O . GLU A 1 86 ? 2.074 -7.200 2.060 1.00 97.88 86 GLU A O 1
ATOM 680 N N . GLY A 1 87 ? 0.156 -7.613 3.151 1.00 97.50 87 GLY A N 1
ATOM 681 C CA . GLY A 1 87 ? 0.695 -7.489 4.507 1.00 97.50 87 GLY A CA 1
ATOM 682 C C . GLY A 1 87 ? 0.690 -6.059 5.051 1.00 97.50 87 GLY A C 1
ATOM 683 O O . GLY A 1 87 ? 1.030 -5.844 6.214 1.00 97.50 87 GLY A O 1
ATOM 684 N N . THR A 1 88 ? 0.290 -5.069 4.247 1.00 97.88 88 THR A N 1
ATOM 685 C CA . THR A 1 88 ? 0.170 -3.668 4.687 1.00 97.88 88 THR A CA 1
ATOM 686 C C . THR A 1 88 ? -1.233 -3.303 5.189 1.00 97.88 88 THR A C 1
ATOM 688 O O . THR A 1 88 ? -1.449 -2.167 5.624 1.00 97.88 88 THR A O 1
ATOM 691 N N . GLY A 1 89 ? -2.185 -4.245 5.190 1.00 98.06 89 GLY A N 1
ATOM 692 C CA . GLY A 1 89 ? -3.586 -4.021 5.548 1.00 98.06 89 GLY A CA 1
ATOM 693 C C . GLY A 1 89 ? -3.775 -3.394 6.927 1.00 98.06 89 GLY A C 1
ATOM 694 O O . GLY A 1 89 ? -4.504 -2.410 7.059 1.00 98.06 89 GLY A O 1
ATOM 695 N N . MET A 1 90 ? -3.057 -3.876 7.947 1.00 98.19 90 MET A N 1
ATOM 696 C CA . MET A 1 90 ? -3.126 -3.294 9.297 1.00 98.19 90 MET A CA 1
ATOM 697 C C . MET A 1 90 ? -2.717 -1.821 9.292 1.00 98.19 90 MET A C 1
ATOM 699 O O . MET A 1 90 ? -3.416 -0.969 9.841 1.00 98.19 90 MET A O 1
ATOM 703 N N . LYS A 1 91 ? -1.619 -1.502 8.602 1.00 98.12 91 LYS A N 1
ATOM 704 C CA . LYS A 1 91 ? -1.110 -0.136 8.505 1.00 98.12 91 LYS A CA 1
ATOM 705 C C . LYS A 1 91 ? -2.095 0.785 7.785 1.00 98.12 91 LYS A C 1
ATOM 707 O O . LYS A 1 91 ? -2.295 1.915 8.223 1.00 98.12 91 LYS A O 1
ATOM 712 N N . MET A 1 92 ? -2.734 0.301 6.719 1.00 98.25 92 MET A N 1
ATOM 713 C CA . MET A 1 92 ? -3.776 1.047 6.009 1.00 98.25 92 MET A CA 1
ATOM 714 C C . MET A 1 92 ? -4.977 1.342 6.913 1.00 98.25 92 MET A C 1
ATOM 716 O O . MET A 1 92 ? -5.453 2.473 6.940 1.00 98.25 92 MET A O 1
ATOM 720 N N . VAL A 1 93 ? -5.448 0.367 7.696 1.00 98.31 93 VAL A N 1
ATOM 721 C CA . VAL A 1 93 ? -6.563 0.590 8.632 1.00 98.31 93 VAL A CA 1
ATOM 722 C C . VAL A 1 93 ? -6.178 1.603 9.711 1.00 98.31 93 VAL A C 1
ATOM 724 O O . VAL A 1 93 ? -6.953 2.512 9.996 1.00 98.31 93 VAL A O 1
ATOM 727 N N . GLU A 1 94 ? -4.978 1.492 10.283 1.00 97.62 94 GLU A N 1
ATOM 728 C CA . GLU A 1 94 ? -4.487 2.433 11.296 1.00 97.62 94 GLU A CA 1
ATOM 729 C C . GLU A 1 94 ? -4.408 3.873 10.787 1.00 97.62 94 GLU A C 1
ATOM 731 O O . GLU A 1 94 ? -4.860 4.790 11.475 1.00 97.62 94 GLU A O 1
ATOM 736 N N . GLU A 1 95 ? -3.827 4.094 9.605 1.00 97.81 95 GLU A N 1
ATOM 737 C CA . GLU A 1 95 ? -3.722 5.447 9.054 1.00 97.81 95 GLU A CA 1
ATOM 738 C C . GLU A 1 95 ? -5.088 5.968 8.590 1.00 97.81 95 GLU A C 1
ATOM 740 O O . GLU A 1 95 ? -5.349 7.160 8.728 1.00 97.81 95 GLU A O 1
ATOM 745 N N . ALA A 1 96 ? -5.995 5.107 8.119 1.00 97.75 96 ALA A N 1
ATOM 746 C CA . ALA A 1 96 ? -7.360 5.522 7.814 1.00 97.75 96 ALA A CA 1
ATOM 747 C C . ALA A 1 96 ? -8.101 5.995 9.075 1.00 97.75 96 ALA A C 1
ATOM 749 O O . ALA A 1 96 ? -8.621 7.105 9.090 1.00 97.75 96 ALA A O 1
ATOM 750 N N . GLU A 1 97 ? -8.080 5.216 10.160 1.00 96.62 97 GLU A N 1
ATOM 751 C CA . GLU A 1 97 ? -8.725 5.595 11.426 1.00 96.62 97 GLU A CA 1
ATOM 752 C C . GLU A 1 97 ? -8.126 6.868 12.030 1.00 96.62 97 GLU A C 1
ATOM 754 O O . GLU A 1 97 ? -8.855 7.742 12.494 1.00 96.62 97 GLU A O 1
ATOM 759 N N . LYS A 1 98 ? -6.797 7.007 11.988 1.00 97.31 98 LYS A N 1
ATOM 760 C CA . LYS A 1 98 ? -6.097 8.199 12.482 1.00 97.31 98 LYS A CA 1
ATOM 761 C C . LYS A 1 98 ? -6.494 9.477 11.735 1.00 97.31 98 LYS A C 1
ATOM 763 O O . LYS A 1 98 ? -6.432 10.554 12.322 1.00 97.31 98 LYS A O 1
ATOM 768 N N . ASN A 1 99 ? -6.874 9.358 10.465 1.00 96.75 99 ASN A N 1
ATOM 769 C CA . ASN A 1 99 ? -7.270 10.477 9.612 1.00 96.75 99 ASN A CA 1
ATOM 770 C C . ASN A 1 99 ? -8.794 10.561 9.388 1.00 96.75 99 ASN A C 1
ATOM 772 O O . ASN A 1 99 ? -9.227 11.326 8.530 1.00 96.75 99 ASN A O 1
ATOM 776 N N . ASP A 1 100 ? -9.595 9.797 10.141 1.00 97.25 100 ASP A N 1
ATOM 777 C CA . ASP A 1 100 ? -11.061 9.729 10.014 1.00 97.25 100 ASP A CA 1
ATOM 778 C C . ASP A 1 100 ? -11.537 9.394 8.582 1.00 97.25 100 ASP A C 1
ATOM 780 O O . ASP A 1 100 ? -12.471 9.977 8.029 1.00 97.25 100 ASP A O 1
ATOM 784 N N . LEU A 1 101 ? -10.839 8.448 7.946 1.00 97.19 101 LEU A N 1
ATOM 785 C CA . LEU A 1 101 ? -11.120 7.947 6.603 1.00 97.19 101 LEU A CA 1
ATOM 786 C C . LEU A 1 101 ? -11.756 6.556 6.654 1.00 97.19 101 LEU A C 1
ATOM 788 O O . LEU A 1 101 ? -11.495 5.744 7.544 1.00 97.19 101 LEU A O 1
ATOM 792 N N . ASP A 1 102 ? -12.536 6.231 5.621 1.00 98.25 102 ASP A N 1
ATOM 793 C CA . ASP A 1 102 ? -12.974 4.856 5.396 1.00 98.25 102 ASP A CA 1
ATOM 794 C C . ASP A 1 102 ? -11.752 3.954 5.153 1.00 98.25 102 ASP A C 1
ATOM 796 O O . ASP A 1 102 ? -10.932 4.217 4.272 1.00 98.25 102 ASP A O 1
ATOM 800 N N . TRP A 1 103 ? -11.643 2.865 5.913 1.00 98.19 103 TRP A N 1
ATOM 801 C CA . TRP A 1 103 ? -10.512 1.932 5.854 1.00 98.19 103 TRP A CA 1
ATOM 802 C C . TRP A 1 103 ? -10.300 1.287 4.474 1.00 98.19 103 TRP A C 1
ATOM 804 O O . TRP A 1 103 ? -9.207 0.811 4.175 1.00 98.19 103 TRP A O 1
ATOM 814 N N . ARG A 1 104 ? -11.318 1.294 3.605 1.00 98.38 104 ARG A N 1
ATOM 815 C CA . ARG A 1 104 ? -11.249 0.774 2.230 1.00 98.38 104 ARG A CA 1
ATOM 816 C C . ARG A 1 104 ? -10.653 1.780 1.247 1.00 98.38 104 ARG A C 1
ATOM 818 O O . ARG A 1 104 ? -10.363 1.419 0.108 1.00 98.38 104 ARG A O 1
ATOM 825 N N . LEU A 1 105 ? -10.487 3.039 1.649 1.00 98.25 105 LEU A N 1
ATOM 826 C CA . LEU A 1 105 ? -10.065 4.108 0.750 1.00 98.25 105 LEU A CA 1
ATOM 827 C C . LEU A 1 105 ? -8.607 3.943 0.305 1.00 98.25 105 LEU A C 1
ATOM 829 O O . LEU A 1 105 ? -8.337 3.933 -0.894 1.00 98.25 105 LEU A O 1
ATOM 833 N N . LEU A 1 106 ? -7.679 3.764 1.248 1.00 97.81 106 LEU A N 1
ATOM 834 C CA . LEU A 1 106 ? -6.256 3.566 0.946 1.00 97.81 106 LEU A CA 1
ATOM 835 C C . LEU A 1 106 ? -5.992 2.369 0.015 1.00 97.81 106 LEU A C 1
ATOM 837 O O . LEU A 1 106 ? -5.322 2.570 -1.003 1.00 97.81 106 LEU A O 1
ATOM 841 N N . PRO A 1 107 ? -6.535 1.158 0.261 1.00 98.19 107 PRO A N 1
ATOM 842 C CA . PRO A 1 107 ? -6.330 0.044 -0.660 1.00 98.19 107 PRO A CA 1
ATOM 843 C C . PRO A 1 107 ? -6.977 0.292 -2.029 1.00 98.19 107 PRO A C 1
ATOM 845 O O . PRO A 1 107 ? -6.394 -0.064 -3.052 1.00 98.19 107 PRO A O 1
ATOM 848 N N . ALA A 1 108 ? -8.137 0.959 -2.093 1.00 98.38 108 ALA A N 1
ATOM 849 C CA . ALA A 1 108 ? -8.764 1.309 -3.367 1.00 98.38 108 ALA A CA 1
ATOM 850 C C . ALA A 1 108 ? -7.912 2.291 -4.193 1.00 98.38 108 ALA A C 1
ATOM 852 O O . ALA A 1 108 ? -7.775 2.109 -5.407 1.00 98.38 108 ALA A O 1
ATOM 853 N N . ILE A 1 109 ? -7.310 3.295 -3.547 1.00 97.81 109 ILE A N 1
ATOM 854 C CA . ILE A 1 109 ? -6.375 4.228 -4.192 1.00 97.81 109 ILE A CA 1
ATOM 855 C C . ILE A 1 109 ? -5.147 3.467 -4.692 1.00 97.81 109 ILE A C 1
ATOM 857 O O . ILE A 1 109 ? -4.815 3.570 -5.868 1.00 97.81 109 ILE A O 1
ATOM 861 N N . ALA A 1 110 ? -4.522 2.633 -3.857 1.00 97.75 110 ALA A N 1
ATOM 862 C CA . ALA A 1 110 ? -3.349 1.858 -4.260 1.00 97.75 110 ALA A CA 1
ATOM 863 C C . ALA A 1 110 ? -3.620 0.960 -5.483 1.00 97.75 110 ALA A C 1
ATOM 865 O O . ALA A 1 110 ? -2.796 0.840 -6.393 1.00 97.75 110 ALA A O 1
ATOM 866 N N . VAL A 1 111 ? -4.808 0.350 -5.552 1.00 98.31 111 VAL A N 1
ATOM 867 C CA . VAL A 1 111 ? -5.240 -0.428 -6.723 1.00 98.31 111 VAL A CA 1
ATOM 868 C C . VAL A 1 111 ? -5.410 0.462 -7.954 1.00 98.31 111 VAL A C 1
ATOM 870 O O . VAL A 1 111 ? -5.002 0.064 -9.046 1.00 98.31 111 VAL A O 1
ATOM 873 N N . ARG A 1 112 ? -5.987 1.658 -7.804 1.00 98.12 112 ARG A N 1
ATOM 874 C CA . ARG A 1 112 ? -6.176 2.600 -8.914 1.00 98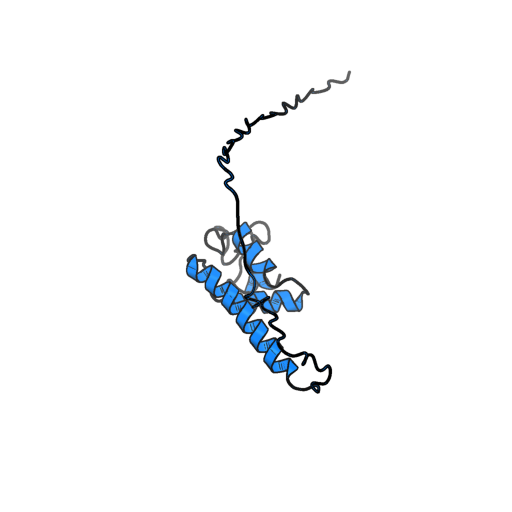.12 112 ARG A CA 1
ATOM 875 C C . ARG A 1 112 ? -4.851 3.149 -9.448 1.00 98.12 112 ARG A C 1
ATOM 877 O O . ARG A 1 112 ? -4.718 3.246 -10.664 1.00 98.12 112 ARG A O 1
ATOM 884 N N . GLU A 1 113 ? -3.909 3.478 -8.571 1.00 97.19 113 GLU A N 1
ATOM 885 C CA . GLU A 1 113 ? -2.645 4.133 -8.932 1.00 97.19 113 GLU A CA 1
ATOM 886 C C . GLU A 1 113 ? -1.606 3.152 -9.488 1.00 97.19 113 GLU A C 1
ATOM 888 O O . GLU A 1 113 ? -0.941 3.441 -10.480 1.00 97.19 113 GLU A O 1
ATOM 893 N N . SER A 1 114 ? -1.479 1.967 -8.885 1.00 97.25 114 SER A N 1
ATOM 894 C CA . SER A 1 114 ? -0.399 1.025 -9.214 1.00 97.25 114 SER A CA 1
ATOM 895 C C . SER A 1 114 ? -0.843 -0.435 -9.260 1.00 97.25 114 SER A C 1
ATOM 897 O O . SER A 1 114 ? -0.007 -1.334 -9.326 1.00 97.25 114 SER A O 1
ATOM 899 N N . THR A 1 115 ? -2.151 -0.717 -9.242 1.00 97.94 115 THR A N 1
ATOM 900 C CA . THR A 1 115 ? -2.668 -2.097 -9.152 1.00 97.94 115 THR A CA 1
ATOM 901 C C . THR A 1 115 ? -2.143 -2.811 -7.898 1.00 97.94 115 THR A C 1
ATOM 903 O O . THR A 1 115 ? -1.713 -3.961 -7.957 1.00 97.94 115 THR A O 1
ATOM 906 N N . GLY A 1 116 ? -2.131 -2.097 -6.766 1.00 96.88 116 GLY A N 1
ATOM 907 C CA . GLY A 1 116 ? -1.649 -2.619 -5.487 1.00 96.88 116 GLY A CA 1
ATOM 908 C C . GLY A 1 116 ? -0.132 -2.814 -5.462 1.00 96.88 116 GLY A C 1
ATOM 909 O O . GLY A 1 116 ? 0.345 -3.778 -4.876 1.00 96.88 116 GLY A O 1
ATOM 910 N N . GLY A 1 117 ? 0.621 -1.942 -6.142 1.00 96.75 117 GLY A N 1
ATOM 911 C CA . GLY A 1 117 ? 2.085 -1.983 -6.224 1.00 96.75 117 GLY A CA 1
ATOM 912 C C . GLY A 1 117 ? 2.660 -2.759 -7.415 1.00 96.75 117 GLY A C 1
ATOM 913 O O . GLY A 1 117 ? 3.864 -2.714 -7.641 1.00 96.75 117 GLY A O 1
ATOM 914 N N . LYS A 1 118 ? 1.846 -3.443 -8.233 1.00 97.19 118 LYS A N 1
ATOM 915 C CA . LYS A 1 118 ? 2.353 -4.175 -9.417 1.00 97.19 118 LYS A CA 1
ATOM 916 C C . LYS A 1 118 ? 2.968 -3.255 -10.470 1.00 97.19 118 LYS A C 1
ATOM 918 O O . LYS A 1 118 ? 3.934 -3.611 -11.136 1.00 97.19 118 LYS A O 1
ATOM 923 N N . ASN A 1 119 ? 2.369 -2.082 -10.631 1.00 96.69 119 ASN A N 1
ATOM 924 C CA . ASN A 1 119 ? 2.781 -1.034 -11.552 1.00 96.69 119 ASN A CA 1
ATOM 925 C C . ASN A 1 119 ? 3.327 0.167 -10.771 1.00 96.69 119 ASN A C 1
ATOM 927 O O . ASN A 1 119 ? 2.963 1.306 -11.058 1.00 96.69 119 ASN A O 1
ATOM 931 N N . ASP A 1 120 ? 4.156 -0.093 -9.757 1.00 95.62 120 ASP A N 1
ATOM 932 C CA . ASP A 1 120 ? 4.780 0.958 -8.955 1.00 95.62 120 ASP A CA 1
ATOM 933 C C . ASP A 1 120 ? 5.653 1.904 -9.817 1.00 95.62 120 ASP A C 1
ATOM 935 O O . ASP A 1 120 ? 6.096 1.579 -10.929 1.00 95.62 120 ASP A O 1
ATOM 939 N N . CYS A 1 121 ? 5.893 3.110 -9.307 1.00 95.81 121 CYS A N 1
ATOM 940 C CA . CYS A 1 121 ? 6.747 4.118 -9.905 1.00 95.81 121 CYS A CA 1
ATOM 941 C C . CYS A 1 121 ? 8.139 3.545 -10.214 1.00 95.81 121 CYS A C 1
ATOM 943 O O . CYS A 1 121 ? 8.936 3.266 -9.337 1.00 95.81 121 CYS A O 1
ATOM 945 N N . LYS A 1 122 ? 8.512 3.463 -11.491 1.00 94.25 122 LYS A N 1
ATOM 946 C CA . LYS A 1 122 ? 9.800 2.855 -11.895 1.00 94.25 122 LYS A CA 1
ATOM 947 C C . LYS A 1 122 ? 11.044 3.688 -11.564 1.00 94.25 122 LYS A C 1
ATOM 949 O O . LYS A 1 122 ? 12.159 3.198 -11.685 1.00 94.25 122 LYS A O 1
ATOM 954 N N . LYS A 1 123 ? 10.868 4.978 -11.262 1.00 95.19 123 LYS A N 1
ATOM 955 C CA . LYS A 1 123 ? 11.973 5.928 -11.038 1.00 95.19 123 LYS A CA 1
ATOM 956 C C . LYS A 1 123 ? 12.451 5.960 -9.590 1.00 95.19 123 LYS A C 1
ATOM 958 O O . LYS A 1 123 ? 13.536 6.471 -9.337 1.00 95.19 123 LYS A O 1
ATOM 963 N N . VAL A 1 124 ? 11.614 5.503 -8.666 1.00 95.81 124 VAL A N 1
ATOM 964 C CA . VAL A 1 124 ? 11.795 5.633 -7.221 1.00 95.81 124 VAL A CA 1
ATOM 965 C C . VAL A 1 124 ? 11.181 4.420 -6.542 1.00 95.81 124 VAL A C 1
ATOM 967 O O . VAL A 1 124 ? 10.187 3.898 -7.019 1.00 95.81 124 VAL A O 1
ATOM 970 N N . GLU A 1 125 ? 11.755 3.969 -5.439 1.00 95.94 125 GLU A N 1
ATOM 971 C CA . GLU A 1 125 ? 11.284 2.756 -4.766 1.00 95.94 125 GLU A CA 1
ATOM 972 C C . GLU A 1 125 ? 10.058 3.021 -3.876 1.00 95.94 125 GLU A C 1
ATOM 974 O O . GLU A 1 125 ? 9.917 4.112 -3.311 1.00 95.94 125 GLU A O 1
ATOM 979 N N . ASN A 1 126 ? 9.210 1.997 -3.724 1.00 95.75 126 ASN A N 1
ATOM 980 C CA . ASN A 1 126 ? 8.102 1.917 -2.767 1.00 95.75 126 ASN A CA 1
ATOM 981 C C . ASN A 1 126 ? 7.117 3.101 -2.833 1.00 95.75 126 ASN A C 1
ATOM 983 O O . ASN A 1 126 ? 6.796 3.707 -1.807 1.00 95.75 126 ASN A O 1
ATOM 987 N N . ASN A 1 127 ? 6.642 3.472 -4.025 1.00 96.50 127 ASN A N 1
ATOM 988 C CA . ASN A 1 127 ? 5.756 4.628 -4.218 1.00 96.50 127 ASN A CA 1
ATOM 989 C C . ASN A 1 127 ? 4.455 4.256 -4.941 1.00 96.50 127 ASN A C 1
ATOM 991 O O . ASN A 1 127 ? 4.041 4.883 -5.922 1.00 96.50 127 ASN A O 1
ATOM 995 N N . ALA A 1 128 ? 3.776 3.244 -4.404 1.00 95.94 128 ALA A N 1
ATOM 996 C CA . ALA A 1 128 ? 2.581 2.664 -5.007 1.00 95.94 128 ALA A CA 1
ATOM 997 C C . ALA A 1 128 ? 1.391 3.645 -5.136 1.00 95.94 128 ALA A C 1
ATOM 999 O O . ALA A 1 128 ? 0.400 3.321 -5.791 1.00 95.94 128 ALA A O 1
ATOM 1000 N N . PHE A 1 129 ? 1.486 4.831 -4.526 1.00 96.56 129 PHE A N 1
ATOM 1001 C CA . PHE A 1 129 ? 0.477 5.898 -4.523 1.00 96.56 129 PHE A CA 1
ATOM 1002 C C . PHE A 1 129 ? 0.812 7.065 -5.467 1.00 96.56 129 PHE A C 1
ATOM 1004 O O . PHE A 1 129 ? 0.048 8.021 -5.554 1.00 96.56 129 PHE A O 1
ATOM 1011 N N . GLY A 1 130 ? 1.957 7.035 -6.160 1.00 95.31 130 GLY A N 1
ATOM 1012 C CA . GLY A 1 130 ? 2.307 8.068 -7.141 1.00 95.31 130 GLY A CA 1
ATOM 1013 C C . GLY A 1 130 ? 2.746 9.412 -6.545 1.00 95.31 130 GLY A C 1
ATOM 1014 O O . GLY A 1 130 ? 2.767 10.429 -7.251 1.00 95.31 130 GLY A O 1
ATOM 1015 N N . TRP A 1 131 ? 3.148 9.447 -5.272 1.00 96.12 131 TRP A N 1
ATOM 1016 C CA . TRP A 1 131 ? 3.529 10.668 -4.561 1.00 96.12 131 TRP A CA 1
ATOM 1017 C C . TRP A 1 131 ? 4.587 11.487 -5.307 1.00 96.12 131 TRP A C 1
ATOM 1019 O O . TRP A 1 131 ? 5.571 10.962 -5.844 1.00 96.12 131 TRP A O 1
ATOM 1029 N N . GLY A 1 132 ? 4.380 12.807 -5.346 1.00 94.81 132 GLY A N 1
ATOM 1030 C CA . GLY A 1 132 ? 5.283 13.740 -6.023 1.00 94.81 132 GLY A CA 1
ATOM 1031 C C . GLY A 1 132 ? 5.437 13.475 -7.525 1.00 94.81 132 GLY A C 1
ATOM 1032 O O . GLY A 1 132 ? 6.504 13.741 -8.077 1.00 94.81 132 GLY A O 1
ATOM 1033 N N . SER A 1 133 ? 4.417 12.912 -8.184 1.00 95.12 133 SER A N 1
ATOM 1034 C CA . SER A 1 133 ? 4.482 12.475 -9.588 1.00 95.12 133 SER A CA 1
ATOM 1035 C C . SER A 1 133 ? 5.600 11.454 -9.838 1.00 95.12 133 SER A C 1
ATOM 1037 O O . SER A 1 133 ? 6.392 11.607 -10.774 1.00 95.12 133 SER A O 1
ATOM 1039 N N . CYS A 1 134 ? 5.696 10.437 -8.976 1.00 95.81 134 CYS A N 1
ATOM 1040 C CA . CYS A 1 134 ? 6.749 9.416 -9.011 1.00 95.81 134 CYS A CA 1
ATOM 1041 C C . CYS A 1 134 ? 8.181 9.974 -8.880 1.00 95.81 134 CYS A C 1
ATOM 1043 O O . CYS A 1 134 ? 9.118 9.439 -9.480 1.00 95.81 134 CYS A O 1
ATOM 1045 N N . LYS A 1 135 ? 8.365 11.071 -8.134 1.00 95.88 135 LYS A N 1
ATOM 1046 C CA . LYS A 1 135 ? 9.693 11.657 -7.853 1.00 95.88 135 LYS A CA 1
ATOM 1047 C C . LYS A 1 135 ? 10.163 11.444 -6.417 1.00 95.88 135 LYS A C 1
ATOM 1049 O O . LYS A 1 135 ? 11.321 11.717 -6.124 1.00 95.88 135 LYS A O 1
ATOM 1054 N N . ILE A 1 136 ? 9.280 10.983 -5.536 1.00 95.31 136 ILE A N 1
ATOM 1055 C CA . ILE A 1 136 ? 9.578 10.734 -4.124 1.00 95.31 136 ILE A CA 1
ATOM 1056 C C . ILE A 1 136 ? 9.586 9.224 -3.914 1.00 95.31 136 ILE A C 1
ATOM 1058 O O . ILE A 1 136 ? 8.600 8.567 -4.227 1.00 95.31 136 ILE A O 1
ATOM 1062 N N . GLY A 1 137 ? 10.703 8.684 -3.436 1.00 95.00 137 GLY A N 1
ATOM 1063 C CA . GLY A 1 137 ? 10.819 7.282 -3.038 1.00 95.00 137 GLY A CA 1
ATOM 1064 C C . GLY A 1 137 ? 10.759 7.126 -1.528 1.00 95.00 137 GLY A C 1
ATOM 1065 O O . GLY A 1 137 ? 10.955 8.093 -0.785 1.00 95.00 137 GLY A O 1
ATOM 1066 N N . PHE A 1 138 ? 10.519 5.901 -1.083 1.00 96.25 138 PHE A N 1
ATOM 1067 C CA . PHE A 1 138 ? 10.416 5.570 0.328 1.00 96.25 138 PHE A CA 1
ATOM 1068 C C . PHE A 1 138 ? 11.244 4.333 0.676 1.00 96.25 138 PHE A C 1
ATOM 1070 O O . PHE A 1 138 ? 11.501 3.476 -0.161 1.00 96.25 138 PHE A O 1
ATOM 1077 N N . GLU A 1 139 ? 11.638 4.228 1.945 1.00 95.12 139 GLU A N 1
ATOM 1078 C CA . GLU A 1 139 ? 12.411 3.091 2.473 1.00 95.12 139 GLU A CA 1
ATOM 1079 C C . GLU A 1 139 ? 11.597 1.789 2.545 1.00 95.12 139 GLU A C 1
ATOM 1081 O O . GLU A 1 139 ? 12.176 0.709 2.592 1.00 95.12 139 GLU A O 1
ATOM 1086 N N . SER A 1 140 ? 10.264 1.881 2.585 1.00 95.00 140 SER A N 1
ATOM 1087 C CA . SER A 1 140 ? 9.359 0.731 2.632 1.00 95.00 140 SER A CA 1
ATOM 1088 C C . SER A 1 140 ? 7.975 1.086 2.088 1.00 95.00 140 SER A C 1
ATOM 1090 O O . SER A 1 140 ? 7.591 2.259 2.069 1.00 95.00 140 SER A O 1
ATOM 1092 N N . ASN A 1 141 ? 7.202 0.063 1.711 1.00 93.06 141 ASN A N 1
ATOM 1093 C CA . 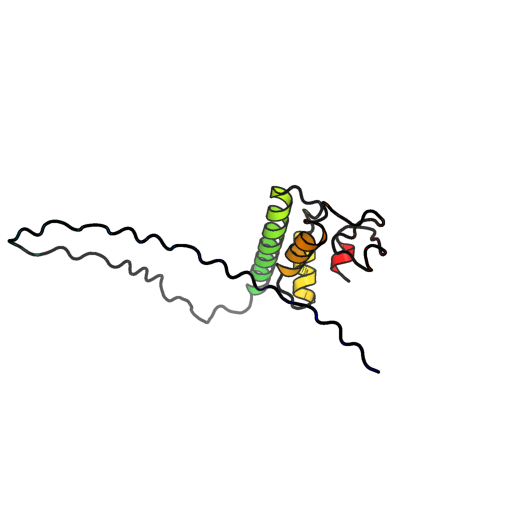ASN A 1 141 ? 5.826 0.199 1.213 1.00 93.06 141 ASN A CA 1
ATOM 1094 C C . ASN A 1 141 ? 4.834 0.777 2.241 1.00 93.06 141 ASN A C 1
ATOM 1096 O O . ASN A 1 141 ? 3.780 1.278 1.861 1.00 93.06 141 ASN A O 1
ATOM 1100 N N . GLU A 1 142 ? 5.168 0.770 3.534 1.00 94.75 142 GLU A N 1
ATOM 1101 C CA . GLU A 1 142 ? 4.314 1.338 4.587 1.00 94.75 142 GLU A CA 1
ATOM 1102 C C . GLU A 1 142 ? 4.463 2.855 4.745 1.00 94.75 142 GLU A C 1
ATOM 1104 O O . GLU A 1 142 ? 3.531 3.549 5.152 1.00 94.75 142 GLU A O 1
ATOM 1109 N N . LYS A 1 143 ? 5.651 3.395 4.459 1.00 93.69 143 LYS A N 1
ATOM 1110 C CA . LYS A 1 143 ? 5.958 4.819 4.635 1.00 93.69 143 LYS A CA 1
ATOM 1111 C C . LYS A 1 143 ? 5.063 5.761 3.802 1.00 93.69 143 LYS A C 1
ATOM 1113 O O . LYS A 1 143 ? 4.653 6.774 4.371 1.00 93.69 143 LYS A O 1
ATOM 1118 N N . PRO A 1 144 ? 4.700 5.472 2.532 1.00 92.38 144 PRO A N 1
ATOM 1119 C CA . PRO A 1 144 ? 3.786 6.326 1.766 1.00 92.38 144 PRO A CA 1
ATOM 1120 C C . PRO A 1 144 ? 2.355 6.394 2.320 1.00 92.38 144 PRO A C 1
ATOM 1122 O O . PRO A 1 144 ? 1.622 7.285 1.907 1.00 92.38 144 PRO A O 1
ATOM 1125 N N . LEU A 1 145 ? 1.950 5.508 3.241 1.00 93.75 145 LEU A N 1
ATOM 1126 C CA . LEU A 1 145 ? 0.610 5.519 3.852 1.00 93.75 145 LEU A CA 1
ATOM 1127 C C . LEU A 1 145 ? 0.414 6.651 4.873 1.00 93.75 145 LEU A C 1
ATOM 1129 O O . LEU A 1 145 ? -0.713 6.934 5.263 1.00 93.75 145 LEU A O 1
ATOM 1133 N N . LYS A 1 146 ? 1.512 7.258 5.340 1.00 89.81 146 LYS A N 1
ATOM 1134 C CA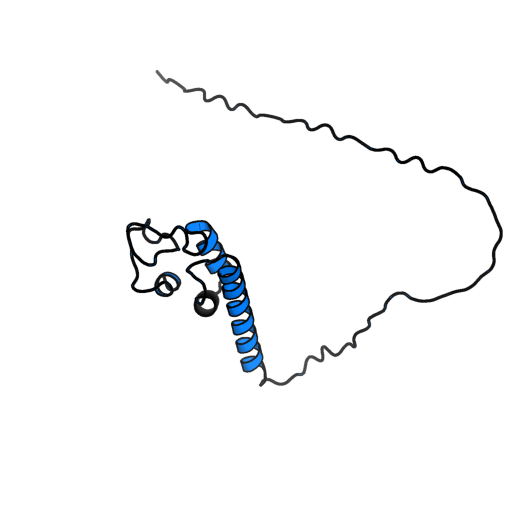 . LYS A 1 146 ? 1.524 8.288 6.394 1.00 89.81 146 LYS A CA 1
ATOM 1135 C C . LYS A 1 146 ? 1.566 9.728 5.869 1.00 89.81 146 LYS A C 1
ATOM 1137 O O . LYS A 1 146 ? 1.563 10.643 6.691 1.00 89.81 146 LYS A O 1
ATOM 1142 N N . GLN A 1 147 ? 1.741 9.905 4.559 1.00 79.19 147 GLN A N 1
ATOM 1143 C CA . GLN A 1 147 ? 1.841 11.210 3.890 1.00 79.19 147 GLN A CA 1
ATOM 1144 C C . GLN A 1 147 ? 0.454 11.811 3.682 1.00 79.19 147 GLN A C 1
ATOM 1146 O O . GLN A 1 147 ? 0.334 13.038 3.885 1.00 79.19 147 GLN A O 1
#

pLDDT: mean 78.0, std 22.91, range [38.81, 98.75]